Protein AF-A0A2G5V9W7-F1 (afdb_monomer_lite)

Radius of gyration: 18.79 Å; chains: 1; bounding box: 55×30×50 Å

pLDDT: mean 81.29, std 16.17, range [38.88, 97.0]

Organism: NCBI:txid1611254

Sequence (104 aa):
MIHLESLVCYACQTNQNERNLFDDKDRRAIVGTCGHSICFTCSISDENRNCPICSKPNAFIHRTVNYEAMAQMEYYRTNMFATFRKWWETLELEYAPTVLRWGT

InterPro domains:
  IPR001841 Zinc finger, RING-type [PS50089] (9-55)
  IPR001841 Zinc finger, RING-type [SM00184] (9-54)
  IPR013083 Zinc finger, RING/FYVE/PHD-type [G3DSA:3.30.40.10] (3-60)

Foldseek 3Di:
DDPVVLQWAPLDDDPVNDIDGADPPQFFWAAFPVRHTHGLVSCVVDQQDADSVPRHTSRRNPRHGPVVSVVVVVCCVVCVVVVVVVVVVVVCVVPVPPPDPDDD

Structure (mmCIF, N/CA/C/O backbone):
data_AF-A0A2G5V9W7-F1
#
_entry.id   AF-A0A2G5V9W7-F1
#
loop_
_atom_site.group_PDB
_atom_site.id
_atom_site.type_symbol
_atom_site.label_atom_id
_atom_site.label_alt_id
_atom_site.label_comp_id
_atom_site.label_asym_id
_atom_site.label_entity_id
_atom_site.label_seq_id
_atom_site.pdbx_PDB_ins_code
_atom_site.Cartn_x
_atom_site.Cartn_y
_atom_site.Cartn_z
_atom_site.occupancy
_atom_site.B_iso_or_equiv
_atom_site.auth_seq_id
_atom_site.auth_comp_id
_atom_site.auth_asym_id
_atom_site.auth_atom_id
_atom_site.pdbx_PDB_model_num
ATOM 1 N N . MET A 1 1 ? -12.965 -6.955 11.607 1.00 48.91 1 MET A N 1
ATOM 2 C CA . MET A 1 1 ? -11.887 -7.037 12.614 1.00 48.91 1 MET A CA 1
ATOM 3 C C . MET A 1 1 ? -10.683 -6.296 12.036 1.00 48.91 1 MET A C 1
ATOM 5 O O . MET A 1 1 ? -10.188 -6.711 11.004 1.00 48.91 1 MET A O 1
ATOM 9 N N . ILE A 1 2 ? -10.380 -5.119 12.594 1.00 48.47 2 ILE A N 1
ATOM 10 C CA . ILE A 1 2 ? -9.237 -4.206 12.365 1.00 48.47 2 ILE A CA 1
ATOM 11 C C . ILE A 1 2 ? -8.478 -4.350 11.018 1.00 48.47 2 ILE A C 1
ATOM 13 O O . ILE A 1 2 ? -7.489 -5.065 10.916 1.00 48.47 2 ILE A O 1
ATOM 17 N N . HIS A 1 3 ? -8.868 -3.543 10.021 1.00 57.19 3 HIS A N 1
ATOM 18 C CA . HIS A 1 3 ? -8.143 -3.329 8.753 1.00 57.19 3 HIS A CA 1
ATOM 19 C C . HIS A 1 3 ? -6.981 -2.319 8.867 1.00 57.19 3 HIS A C 1
ATOM 21 O O . HIS A 1 3 ? -6.556 -1.747 7.868 1.00 57.19 3 HIS A O 1
ATOM 27 N N . LEU A 1 4 ? -6.449 -2.048 10.067 1.00 62.81 4 LEU A N 1
ATOM 28 C CA . LEU A 1 4 ? -5.358 -1.071 10.216 1.00 62.81 4 LEU A CA 1
ATOM 29 C C . LEU A 1 4 ? -4.093 -1.511 9.472 1.00 62.81 4 LEU A C 1
ATOM 31 O O . LEU A 1 4 ? -3.378 -0.667 8.941 1.00 62.81 4 LEU A O 1
ATOM 35 N N . GLU A 1 5 ? -3.856 -2.818 9.347 1.00 64.75 5 GLU A N 1
ATOM 36 C CA . GLU A 1 5 ? -2.766 -3.341 8.516 1.00 64.75 5 GLU A CA 1
ATOM 37 C C . GLU A 1 5 ? -2.950 -3.011 7.028 1.00 64.75 5 GLU A C 1
ATOM 39 O O . GLU A 1 5 ? -1.967 -2.885 6.303 1.00 64.75 5 GLU A O 1
ATOM 44 N N . SER A 1 6 ? -4.190 -2.794 6.579 1.00 69.81 6 SER A N 1
ATOM 45 C CA . SER A 1 6 ? -4.509 -2.347 5.219 1.00 69.81 6 SER A CA 1
ATOM 46 C C . SER A 1 6 ? -4.187 -0.869 4.979 1.00 69.81 6 SER A C 1
ATOM 48 O O . SER A 1 6 ? -4.253 -0.431 3.836 1.00 69.81 6 SER A O 1
ATOM 50 N N . LEU A 1 7 ? -3.828 -0.101 6.016 1.00 82.44 7 LEU A N 1
ATOM 51 C CA . LEU A 1 7 ? -3.423 1.309 5.908 1.00 82.44 7 LEU A CA 1
ATOM 52 C C . LEU A 1 7 ? -1.899 1.495 5.878 1.00 82.44 7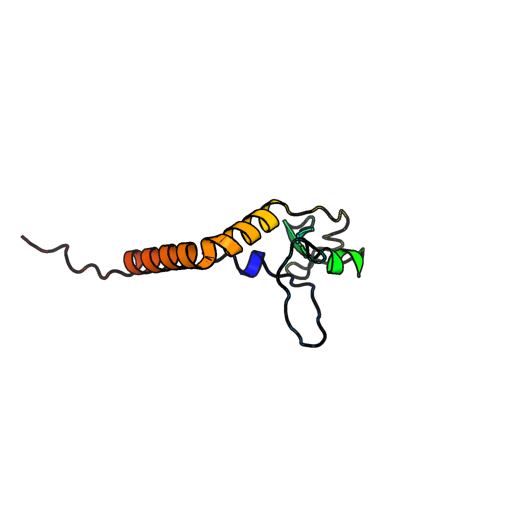 LEU A C 1
ATOM 54 O O . LEU A 1 7 ? -1.417 2.619 5.731 1.00 82.44 7 LEU A O 1
ATOM 58 N N . VAL A 1 8 ? -1.141 0.409 6.049 1.00 87.12 8 VAL A N 1
ATOM 59 C CA . VAL A 1 8 ? 0.311 0.428 6.233 1.00 87.12 8 VAL A CA 1
ATOM 60 C C . VAL A 1 8 ? 1.016 -0.049 4.965 1.00 87.12 8 VAL A C 1
ATOM 62 O O . VAL A 1 8 ? 0.701 -1.096 4.401 1.00 87.12 8 VAL A O 1
ATOM 65 N N . CYS A 1 9 ? 2.047 0.681 4.546 1.00 91.38 9 CYS A N 1
ATOM 66 C CA . CYS A 1 9 ? 2.939 0.245 3.483 1.00 91.38 9 CYS A CA 1
ATOM 67 C C . CYS A 1 9 ? 4.042 -0.674 4.031 1.00 91.38 9 CYS A C 1
ATOM 69 O O . CYS A 1 9 ? 4.987 -0.222 4.680 1.00 91.38 9 CYS A O 1
ATOM 71 N N . TYR A 1 10 ? 3.979 -1.958 3.678 1.00 89.44 10 TYR A N 1
ATOM 72 C CA . TYR A 1 10 ? 4.990 -2.961 4.047 1.00 89.44 10 TYR A CA 1
ATOM 73 C C . TYR A 1 10 ? 6.284 -2.886 3.223 1.00 89.44 10 TYR A C 1
ATOM 75 O O . TYR A 1 10 ? 7.262 -3.555 3.540 1.00 89.44 10 TYR A O 1
ATOM 83 N N . ALA A 1 11 ? 6.300 -2.081 2.158 1.00 90.50 11 ALA A N 1
ATOM 84 C CA . ALA A 1 11 ? 7.482 -1.865 1.328 1.00 90.50 11 ALA A CA 1
ATOM 85 C C . ALA A 1 11 ? 8.341 -0.678 1.791 1.00 90.50 11 ALA A C 1
ATOM 87 O O . ALA A 1 11 ? 9.459 -0.519 1.295 1.00 90.50 11 ALA A O 1
ATOM 88 N N . CYS A 1 12 ? 7.836 0.160 2.705 1.00 89.62 12 CYS A N 1
ATOM 89 C CA . CYS A 1 12 ? 8.605 1.269 3.252 1.00 89.62 12 CYS A CA 1
ATOM 90 C C . CYS A 1 12 ? 9.738 0.730 4.129 1.00 89.62 12 CYS A C 1
ATOM 92 O O . CYS A 1 12 ? 9.495 0.171 5.192 1.00 89.62 12 CYS A O 1
ATOM 94 N N . GLN A 1 13 ? 10.973 0.940 3.681 1.00 67.44 13 GLN A N 1
ATOM 95 C CA . GLN A 1 13 ? 12.178 0.778 4.485 1.00 67.44 13 GLN A CA 1
ATOM 96 C C . GLN A 1 13 ? 12.687 2.184 4.794 1.00 67.44 13 GLN A C 1
ATOM 98 O O . GLN A 1 13 ? 13.475 2.748 4.040 1.00 67.44 13 GLN A O 1
ATOM 103 N N . THR A 1 14 ? 12.145 2.820 5.832 1.00 60.09 14 THR A N 1
ATOM 104 C CA . THR A 1 14 ? 12.742 4.064 6.330 1.00 60.09 14 THR A CA 1
ATOM 105 C C . THR A 1 14 ? 13.981 3.721 7.151 1.00 60.09 14 THR A C 1
ATOM 107 O O . THR A 1 14 ? 14.088 2.626 7.705 1.00 60.09 14 THR A O 1
ATOM 110 N N . ASN A 1 15 ? 14.909 4.673 7.272 1.00 55.62 15 ASN A N 1
ATOM 111 C CA . ASN A 1 15 ? 16.163 4.519 8.022 1.00 55.62 15 ASN A CA 1
ATOM 112 C C . ASN A 1 15 ? 15.974 4.153 9.514 1.00 55.62 15 ASN A C 1
ATOM 114 O O . ASN A 1 15 ? 16.954 3.907 10.207 1.00 55.62 15 ASN A O 1
ATOM 118 N N . GLN A 1 16 ? 14.734 4.124 10.011 1.00 59.50 16 GLN A N 1
ATOM 119 C CA . GLN A 1 16 ? 14.367 3.846 11.402 1.00 59.50 16 GLN A CA 1
ATOM 120 C C . GLN A 1 16 ? 13.535 2.561 11.565 1.00 59.50 16 GLN A C 1
ATOM 122 O O . GLN A 1 16 ? 13.030 2.301 12.652 1.00 59.50 16 GLN A O 1
ATOM 127 N N . ASN A 1 17 ? 13.393 1.735 10.518 1.00 56.88 17 ASN A N 1
ATOM 128 C CA . ASN A 1 17 ? 12.550 0.529 10.544 1.00 56.88 17 ASN A CA 1
ATOM 129 C C . ASN A 1 17 ? 11.047 0.827 10.770 1.00 56.88 17 ASN A C 1
ATOM 131 O O . ASN A 1 17 ? 10.272 -0.062 11.130 1.00 56.88 17 ASN A O 1
ATOM 135 N N . GLU A 1 18 ? 10.620 2.074 10.545 1.00 63.00 18 GLU A N 1
ATOM 136 C CA . GLU A 1 18 ? 9.233 2.501 10.712 1.00 63.00 18 GLU A CA 1
ATOM 137 C C . GLU A 1 18 ? 8.425 2.227 9.440 1.00 63.00 18 GLU A C 1
ATOM 139 O O . GLU A 1 18 ? 8.760 2.687 8.341 1.00 63.00 18 GLU A O 1
ATOM 144 N N . ARG A 1 19 ? 7.320 1.489 9.591 1.00 72.75 19 ARG A N 1
ATOM 145 C CA . ARG A 1 19 ? 6.336 1.312 8.520 1.00 72.75 19 ARG A CA 1
ATOM 146 C C . ARG A 1 19 ? 5.506 2.589 8.399 1.00 72.75 19 ARG A C 1
ATOM 148 O O . ARG A 1 19 ? 4.938 3.050 9.385 1.00 72.75 19 ARG A O 1
ATOM 155 N N . ASN A 1 20 ? 5.401 3.138 7.191 1.00 84.50 20 ASN A N 1
ATOM 156 C CA . ASN A 1 20 ? 4.604 4.341 6.955 1.00 84.50 20 ASN A CA 1
ATOM 157 C C . ASN A 1 20 ? 3.154 4.000 6.628 1.00 84.50 20 ASN A C 1
ATOM 159 O O . ASN A 1 20 ? 2.879 3.043 5.900 1.00 84.50 20 ASN A O 1
ATOM 163 N N . LEU A 1 21 ? 2.247 4.854 7.093 1.00 87.06 21 LEU A N 1
ATOM 164 C CA . LEU A 1 21 ? 0.876 4.883 6.605 1.00 87.06 21 LEU A CA 1
ATOM 165 C C . LEU A 1 21 ? 0.826 5.430 5.178 1.00 87.06 21 LEU A C 1
ATOM 167 O O . LEU A 1 21 ? 1.710 6.179 4.746 1.00 87.06 21 LEU A O 1
ATOM 171 N N . PHE A 1 22 ? -0.232 5.069 4.460 1.00 90.25 22 PHE A N 1
ATOM 172 C CA . PHE A 1 22 ? -0.572 5.759 3.225 1.00 90.25 22 PHE A CA 1
ATOM 173 C C . PHE A 1 22 ? -0.897 7.241 3.491 1.00 90.25 22 PHE A C 1
ATOM 175 O O . PHE A 1 22 ? -1.216 7.648 4.612 1.00 90.25 22 PHE A O 1
ATOM 182 N N . ASP A 1 23 ? -0.785 8.066 2.453 1.00 87.75 23 ASP A N 1
ATOM 183 C CA . ASP A 1 23 ? -1.266 9.446 2.450 1.00 87.75 23 ASP A CA 1
ATOM 184 C C . ASP A 1 23 ? -1.731 9.876 1.051 1.00 87.75 23 ASP A C 1
ATOM 186 O O . ASP A 1 23 ? -1.598 9.147 0.072 1.00 87.75 23 ASP A O 1
ATOM 190 N N . ASP A 1 24 ? -2.344 11.051 0.962 1.00 85.88 24 ASP A N 1
ATOM 191 C CA . ASP A 1 24 ? -2.898 11.644 -0.258 1.00 85.88 24 ASP A CA 1
ATOM 192 C C . ASP A 1 24 ? -1.849 12.360 -1.130 1.00 85.88 24 ASP A C 1
ATOM 194 O O . ASP A 1 24 ? -2.154 12.795 -2.249 1.00 85.88 24 ASP A O 1
ATOM 198 N N . LYS A 1 25 ? -0.603 12.445 -0.660 1.00 85.19 25 LYS A N 1
ATOM 199 C CA . LYS A 1 25 ? 0.500 13.129 -1.336 1.00 85.19 25 LYS A CA 1
ATOM 200 C C . LYS A 1 25 ? 1.404 12.102 -2.008 1.00 85.19 25 LYS A C 1
ATOM 202 O O . LYS A 1 25 ? 1.058 11.591 -3.073 1.00 85.19 25 LYS A O 1
ATOM 207 N N . ASP A 1 26 ? 2.522 11.780 -1.373 1.00 84.44 26 ASP A N 1
ATOM 208 C CA . ASP A 1 26 ? 3.589 10.963 -1.945 1.00 84.44 26 ASP A CA 1
ATOM 209 C C . ASP A 1 26 ? 3.379 9.467 -1.680 1.00 84.44 26 ASP A C 1
ATOM 211 O O . ASP A 1 26 ? 3.899 8.616 -2.407 1.00 84.44 26 ASP A O 1
ATOM 215 N N . ARG A 1 27 ? 2.575 9.117 -0.668 1.00 90.19 27 ARG A N 1
ATOM 216 C CA . ARG A 1 27 ? 2.386 7.738 -0.202 1.00 90.19 27 ARG A CA 1
ATOM 217 C C . ARG A 1 27 ? 0.989 7.197 -0.488 1.00 90.19 27 ARG A C 1
ATOM 219 O O . ARG A 1 27 ? 0.472 6.394 0.285 1.00 90.19 27 ARG A O 1
ATOM 226 N N . ARG A 1 28 ? 0.400 7.565 -1.626 1.00 93.81 28 ARG A N 1
ATOM 227 C CA . ARG A 1 28 ? -0.882 6.995 -2.081 1.00 93.81 28 ARG A CA 1
ATOM 228 C C . ARG A 1 28 ? -0.796 5.481 -2.195 1.00 93.81 28 ARG A C 1
ATOM 230 O O . ARG A 1 28 ? 0.215 4.961 -2.665 1.00 93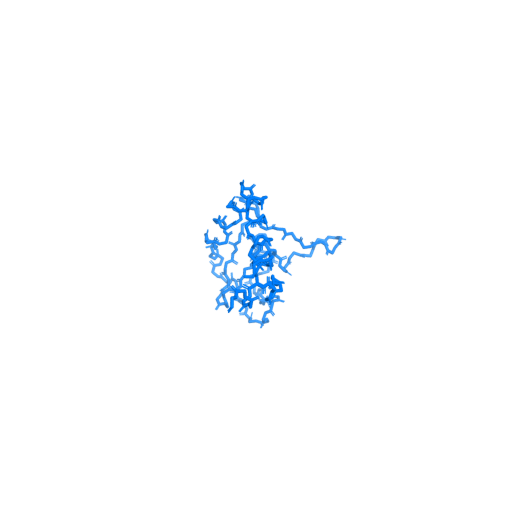.81 28 ARG A O 1
ATOM 237 N N . ALA A 1 29 ? -1.853 4.783 -1.794 1.00 94.50 29 ALA A N 1
ATOM 238 C CA . ALA A 1 29 ? -1.925 3.334 -1.902 1.00 94.50 29 ALA A CA 1
ATOM 239 C C . ALA A 1 29 ? -1.988 2.898 -3.376 1.00 94.50 29 ALA A C 1
ATOM 241 O O . ALA A 1 29 ? -2.818 3.378 -4.147 1.00 94.50 29 ALA A O 1
ATOM 242 N N . ILE A 1 30 ? -1.127 1.960 -3.749 1.00 95.38 30 ILE A N 1
ATOM 243 C CA . ILE A 1 30 ? -1.028 1.329 -5.063 1.00 95.38 30 ILE A CA 1
ATOM 244 C C . ILE A 1 30 ? -1.366 -0.140 -4.901 1.00 95.38 30 ILE A C 1
ATOM 246 O O . ILE A 1 30 ? -0.695 -0.841 -4.144 1.00 95.38 30 ILE A O 1
ATOM 250 N N . VAL A 1 31 ? -2.395 -0.615 -5.597 1.00 95.25 31 VAL A N 1
ATOM 251 C CA . VAL A 1 31 ? -2.797 -2.023 -5.575 1.00 95.25 31 VAL A CA 1
ATOM 252 C C . VAL A 1 31 ? -1.955 -2.832 -6.554 1.00 95.25 31 VAL A C 1
ATOM 254 O O . VAL A 1 31 ? -1.739 -2.441 -7.701 1.00 95.25 31 VAL A O 1
ATOM 257 N N . GLY A 1 32 ? -1.457 -3.970 -6.085 1.00 95.00 32 GLY A N 1
ATOM 258 C CA . GLY A 1 32 ? -0.790 -4.945 -6.928 1.00 95.00 32 GLY A CA 1
ATOM 259 C C . GLY A 1 32 ? -1.766 -5.955 -7.526 1.00 95.00 32 GLY A C 1
ATOM 260 O O . GLY A 1 32 ? -2.869 -6.159 -7.028 1.00 95.00 32 GLY A O 1
ATOM 261 N N . THR A 1 33 ? -1.318 -6.712 -8.523 1.00 95.88 33 THR A N 1
ATOM 262 C CA . THR A 1 33 ? -2.064 -7.830 -9.137 1.00 95.88 33 THR A CA 1
ATOM 263 C C . THR A 1 33 ? -2.325 -9.003 -8.176 1.00 95.88 33 THR A C 1
ATOM 265 O O . THR A 1 33 ? -2.875 -10.030 -8.572 1.00 95.88 33 THR A O 1
ATOM 268 N N . CYS A 1 34 ? -1.867 -8.902 -6.925 1.00 94.75 34 CYS A N 1
ATOM 269 C CA . CYS A 1 34 ? -2.174 -9.814 -5.822 1.00 94.75 34 CYS A CA 1
ATOM 270 C C . CYS A 1 34 ? -3.257 -9.281 -4.869 1.00 94.75 34 CYS A C 1
ATOM 272 O O . CYS A 1 34 ? -3.599 -9.986 -3.929 1.00 94.75 34 CYS A O 1
ATOM 274 N N . GLY A 1 35 ? -3.753 -8.055 -5.060 1.00 92.19 35 GLY A N 1
ATOM 275 C CA . GLY A 1 35 ? -4.722 -7.407 -4.169 1.00 92.19 35 GLY A CA 1
ATOM 276 C C . GLY A 1 35 ? -4.111 -6.667 -2.972 1.00 92.19 35 GLY A C 1
ATOM 277 O O . GLY A 1 35 ? -4.787 -5.844 -2.366 1.00 92.19 35 GLY A O 1
ATOM 278 N N . HIS A 1 36 ? -2.833 -6.883 -2.651 1.00 93.12 36 HIS A N 1
ATOM 279 C CA . HIS A 1 36 ? -2.136 -6.113 -1.615 1.00 93.12 36 HIS A CA 1
ATOM 280 C C . HIS A 1 36 ? -1.717 -4.728 -2.108 1.00 93.12 36 HIS A C 1
ATOM 282 O O . HIS A 1 36 ? -1.546 -4.522 -3.312 1.00 93.12 36 HIS A O 1
ATOM 288 N N . SER A 1 37 ? -1.479 -3.799 -1.179 1.00 94.00 37 SER A N 1
ATOM 289 C CA . SER A 1 37 ? -1.051 -2.438 -1.507 1.00 94.00 37 SER A CA 1
ATOM 290 C C . SER A 1 37 ? 0.318 -2.052 -0.947 1.00 94.00 37 SER A C 1
ATOM 292 O O . SER A 1 37 ? 0.709 -2.473 0.139 1.00 94.00 37 SER A O 1
ATOM 294 N N . ILE A 1 38 ? 1.035 -1.217 -1.703 1.00 94.06 38 ILE A N 1
ATOM 295 C CA . ILE A 1 38 ? 2.227 -0.468 -1.267 1.00 94.06 38 ILE A CA 1
ATOM 296 C C . ILE A 1 38 ? 2.039 1.010 -1.604 1.00 94.06 38 ILE A C 1
ATOM 298 O O . ILE A 1 38 ? 1.101 1.362 -2.306 1.00 94.06 38 ILE A O 1
ATOM 302 N N . CYS A 1 39 ? 2.902 1.896 -1.115 1.00 94.38 39 CYS A N 1
ATOM 303 C CA . CYS A 1 39 ? 2.781 3.315 -1.424 1.00 94.38 39 CYS A CA 1
ATOM 304 C C . CYS A 1 39 ? 3.373 3.645 -2.805 1.00 94.38 39 CYS A C 1
ATOM 306 O O . CYS A 1 39 ? 4.245 2.926 -3.306 1.00 94.38 39 CYS A O 1
ATOM 308 N N . PHE A 1 40 ? 2.935 4.755 -3.401 1.00 93.75 40 PHE A N 1
ATOM 309 C CA . PHE A 1 40 ? 3.409 5.204 -4.709 1.00 93.75 40 PHE A CA 1
ATOM 310 C C . PHE A 1 40 ? 4.936 5.328 -4.766 1.00 93.75 40 PHE A C 1
ATOM 312 O O . PHE A 1 40 ? 5.543 4.725 -5.653 1.00 93.75 40 PHE A O 1
ATOM 319 N N . THR A 1 41 ? 5.571 5.964 -3.772 1.00 93.06 41 THR A N 1
ATOM 320 C CA . THR A 1 41 ? 7.042 6.043 -3.663 1.00 93.06 41 THR A CA 1
ATOM 321 C C . THR A 1 41 ? 7.726 4.670 -3.713 1.00 93.06 41 THR A C 1
ATOM 323 O O . THR A 1 41 ? 8.743 4.502 -4.379 1.00 93.06 41 THR A O 1
ATOM 326 N N . CYS A 1 42 ? 7.172 3.655 -3.046 1.00 93.00 42 CYS A N 1
ATOM 327 C CA . CYS A 1 42 ? 7.745 2.307 -3.065 1.00 93.00 42 CYS A CA 1
ATOM 328 C C . CYS A 1 42 ? 7.506 1.566 -4.387 1.00 93.00 42 CYS A C 1
ATOM 330 O O . CYS A 1 42 ? 8.263 0.657 -4.711 1.00 93.00 42 CYS A O 1
ATOM 332 N N . SER A 1 43 ? 6.463 1.924 -5.141 1.00 93.31 43 SER A N 1
ATOM 333 C CA . SER A 1 43 ? 6.183 1.338 -6.462 1.00 93.31 43 SER A CA 1
ATOM 334 C C . SER A 1 43 ? 7.073 1.899 -7.578 1.00 93.31 43 SER A C 1
ATOM 336 O O . SER A 1 43 ? 7.229 1.268 -8.623 1.00 93.31 43 SER A O 1
ATOM 338 N N . ILE A 1 44 ? 7.639 3.092 -7.372 1.00 92.75 44 ILE A N 1
ATOM 339 C CA . ILE A 1 44 ? 8.576 3.720 -8.313 1.00 92.75 44 ILE A CA 1
ATOM 340 C C . ILE A 1 44 ? 10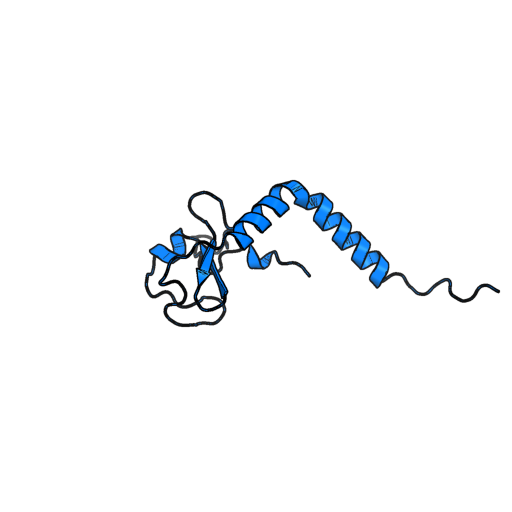.036 3.399 -7.984 1.00 92.75 44 ILE A C 1
ATOM 342 O O . ILE A 1 44 ? 10.869 3.44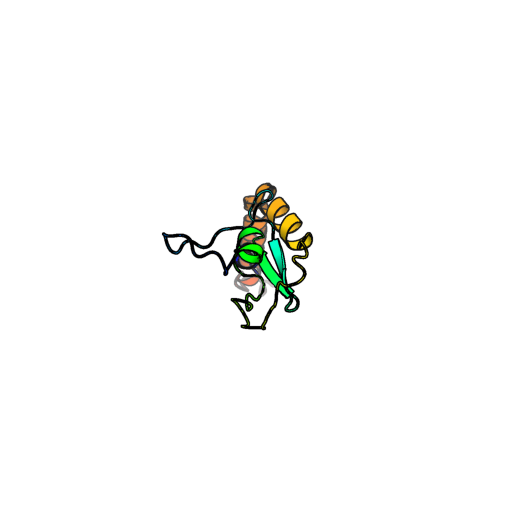2 -8.879 1.00 92.75 44 ILE A O 1
ATOM 346 N N . SER A 1 45 ? 10.360 3.067 -6.727 1.00 91.56 45 SER A N 1
ATOM 347 C CA . SER A 1 45 ? 11.739 2.755 -6.330 1.00 91.56 45 SER A CA 1
ATOM 348 C C . SER A 1 45 ? 12.238 1.406 -6.852 1.00 91.56 45 SER A C 1
ATOM 350 O O . SER A 1 45 ? 13.443 1.176 -6.881 1.00 91.56 45 SER A O 1
ATOM 352 N N . ASP A 1 46 ? 11.325 0.518 -7.250 1.00 90.88 46 ASP A N 1
ATOM 353 C CA . ASP A 1 46 ? 11.620 -0.767 -7.879 1.00 90.88 46 ASP A CA 1
ATOM 354 C C . ASP A 1 46 ? 10.431 -1.188 -8.760 1.00 90.88 46 ASP A C 1
ATOM 356 O O . ASP A 1 46 ? 9.357 -1.528 -8.258 1.00 90.88 46 ASP A O 1
ATOM 360 N N . GLU A 1 47 ? 10.617 -1.140 -10.082 1.00 86.62 47 GLU A N 1
ATOM 361 C CA . GLU A 1 47 ? 9.562 -1.433 -11.065 1.00 86.62 47 GLU A CA 1
ATOM 362 C C . GLU A 1 47 ? 9.168 -2.915 -11.098 1.00 86.62 47 GLU A C 1
ATOM 364 O O . GLU A 1 47 ? 8.030 -3.250 -11.432 1.00 86.62 47 GLU A O 1
ATOM 369 N N . ASN A 1 48 ? 10.090 -3.792 -10.697 1.00 90.94 48 ASN A N 1
ATOM 370 C CA . ASN A 1 48 ? 9.918 -5.243 -10.680 1.00 90.94 48 ASN A CA 1
ATOM 371 C C . ASN A 1 48 ? 9.650 -5.764 -9.263 1.00 90.94 48 ASN A C 1
ATOM 373 O O . ASN A 1 48 ? 9.813 -6.950 -8.968 1.00 90.94 48 ASN A O 1
ATOM 377 N N . ARG A 1 49 ? 9.217 -4.875 -8.363 1.00 91.88 49 ARG A N 1
ATOM 378 C CA . ARG A 1 49 ? 9.043 -5.197 -6.952 1.00 91.88 49 ARG A CA 1
ATOM 379 C C . ARG A 1 49 ? 8.090 -6.369 -6.751 1.00 91.88 49 ARG A C 1
ATOM 381 O O . ARG A 1 49 ? 6.911 -6.334 -7.129 1.00 91.88 49 ARG A O 1
ATOM 388 N N . ASN A 1 50 ? 8.590 -7.377 -6.046 1.00 95.50 50 ASN A N 1
ATOM 389 C CA . ASN A 1 50 ? 7.774 -8.464 -5.527 1.00 95.50 50 ASN A CA 1
ATOM 390 C C . ASN A 1 50 ? 6.883 -7.954 -4.389 1.00 95.50 50 ASN A C 1
ATOM 392 O O . ASN A 1 50 ? 7.250 -7.045 -3.640 1.00 95.50 50 ASN A O 1
ATOM 396 N N . CYS A 1 51 ? 5.711 -8.560 -4.218 1.00 94.38 51 CYS A N 1
ATOM 397 C CA . CYS A 1 51 ? 4.850 -8.238 -3.087 1.00 94.38 51 CYS A CA 1
ATOM 398 C C . CYS A 1 51 ? 5.582 -8.522 -1.759 1.00 94.38 51 CYS A C 1
ATOM 400 O O . CYS A 1 51 ? 5.972 -9.665 -1.536 1.00 94.38 51 CYS A O 1
ATOM 402 N N . PRO A 1 52 ? 5.726 -7.549 -0.840 1.00 91.81 52 PRO A N 1
ATOM 403 C CA . PRO A 1 52 ? 6.374 -7.789 0.453 1.00 91.81 52 PRO A CA 1
ATOM 404 C C . PRO A 1 52 ? 5.534 -8.666 1.396 1.00 91.81 52 PRO A C 1
ATOM 406 O O . PRO A 1 52 ? 6.036 -9.097 2.425 1.00 91.81 52 PRO A O 1
ATOM 409 N N . ILE A 1 53 ? 4.261 -8.912 1.058 1.00 90.56 53 ILE A N 1
ATOM 410 C CA . ILE A 1 53 ? 3.320 -9.684 1.882 1.00 90.56 53 ILE A CA 1
ATOM 411 C C . ILE A 1 53 ? 3.218 -11.134 1.394 1.00 90.56 53 ILE A C 1
ATOM 413 O O . ILE A 1 53 ? 3.325 -12.055 2.192 1.00 90.56 53 ILE A O 1
ATOM 417 N N . CYS A 1 54 ? 3.024 -11.352 0.089 1.00 94.75 54 CYS A N 1
ATOM 418 C CA . CYS A 1 54 ? 2.827 -12.695 -0.475 1.00 94.75 54 CYS A CA 1
ATOM 419 C C . CYS A 1 54 ? 3.885 -13.115 -1.504 1.00 94.75 54 CYS A C 1
ATOM 421 O O . CYS A 1 54 ? 3.710 -14.116 -2.194 1.00 94.75 54 CYS A O 1
ATOM 423 N N . SER A 1 55 ? 4.945 -12.322 -1.669 1.00 95.50 55 SER A N 1
ATOM 424 C CA . SER A 1 55 ? 6.075 -12.594 -2.569 1.00 95.50 55 SER A CA 1
ATOM 425 C C . SER A 1 55 ? 5.731 -12.740 -4.056 1.00 95.50 55 SER A C 1
ATOM 427 O O . SER A 1 55 ? 6.605 -13.105 -4.839 1.00 95.50 55 SER A O 1
ATOM 429 N N . LYS A 1 56 ? 4.501 -12.406 -4.483 1.00 96.62 56 LYS A N 1
ATOM 430 C CA . LYS A 1 56 ? 4.117 -12.417 -5.904 1.00 96.62 56 LYS A CA 1
ATOM 431 C C . LYS A 1 56 ? 5.084 -11.548 -6.726 1.00 96.62 56 LYS A C 1
ATOM 433 O O . LYS A 1 56 ? 5.226 -10.368 -6.387 1.00 96.62 56 LYS A O 1
ATOM 438 N N . PRO A 1 57 ? 5.701 -12.080 -7.795 1.00 97.00 57 PRO A N 1
ATOM 439 C CA . PRO A 1 57 ? 6.618 -11.311 -8.625 1.00 97.00 57 PRO A CA 1
ATOM 440 C C . PRO A 1 57 ? 5.948 -10.160 -9.368 1.00 97.00 57 PRO A C 1
ATOM 442 O O . PRO A 1 57 ? 4.794 -10.297 -9.784 1.00 97.00 57 PRO A O 1
ATOM 445 N N . ASN A 1 58 ? 6.673 -9.052 -9.553 1.00 95.56 58 ASN A N 1
ATOM 446 C CA . ASN A 1 58 ? 6.237 -7.886 -10.338 1.00 95.56 58 ASN A CA 1
ATOM 447 C C . ASN A 1 58 ? 4.815 -7.419 -9.984 1.00 95.56 58 ASN A C 1
ATOM 449 O O . ASN A 1 58 ? 4.004 -7.080 -10.850 1.00 95.56 58 ASN A O 1
ATOM 453 N N . ALA A 1 59 ? 4.473 -7.454 -8.693 1.00 96.38 59 ALA A N 1
ATOM 454 C CA . ALA A 1 59 ? 3.089 -7.317 -8.261 1.00 96.38 59 ALA A CA 1
ATOM 455 C C . ALA A 1 59 ? 2.509 -5.936 -8.596 1.00 96.38 59 ALA A C 1
ATOM 457 O O . ALA A 1 59 ? 1.306 -5.836 -8.810 1.00 96.38 59 ALA A O 1
ATOM 458 N N . PHE A 1 60 ? 3.339 -4.893 -8.673 1.00 95.94 60 PHE A N 1
ATOM 459 C CA . PHE A 1 60 ? 2.905 -3.493 -8.760 1.00 95.94 60 PHE A CA 1
ATOM 460 C C . PHE A 1 60 ? 3.172 -2.831 -10.120 1.00 95.94 60 PHE A C 1
ATOM 462 O O . PHE A 1 60 ? 3.145 -1.606 -10.216 1.00 95.94 60 PHE A O 1
ATOM 469 N N . ILE A 1 61 ? 3.379 -3.627 -11.174 1.00 93.88 61 ILE A N 1
ATOM 470 C CA . ILE A 1 61 ? 3.771 -3.159 -12.517 1.00 93.88 61 ILE A CA 1
ATOM 471 C C . ILE A 1 61 ? 2.845 -2.079 -13.108 1.00 93.88 61 ILE A C 1
ATOM 473 O O . ILE A 1 61 ? 3.303 -1.175 -13.799 1.00 93.88 61 ILE A O 1
ATOM 477 N N . HIS A 1 62 ? 1.544 -2.129 -12.812 1.00 93.19 62 HIS A N 1
ATOM 478 C CA . HIS A 1 62 ? 0.562 -1.189 -13.367 1.00 93.19 62 HIS A CA 1
ATOM 479 C C . HIS A 1 62 ? 0.425 0.118 -12.582 1.00 93.19 62 HIS A C 1
ATOM 481 O O . HIS A 1 62 ? -0.250 1.031 -13.052 1.00 93.19 62 HIS A O 1
ATOM 487 N N . ARG A 1 63 ? 1.021 0.207 -11.384 1.00 93.44 63 ARG A N 1
ATOM 488 C CA . ARG A 1 63 ? 0.937 1.375 -10.489 1.00 93.44 63 ARG A CA 1
ATOM 489 C C . ARG A 1 63 ? -0.492 1.926 -10.333 1.00 93.44 63 ARG A C 1
ATOM 491 O O . ARG A 1 63 ? -0.715 3.133 -10.294 1.00 93.44 63 ARG A O 1
ATOM 498 N N . THR A 1 64 ? -1.477 1.033 -10.257 1.00 95.00 64 THR A N 1
ATOM 499 C CA . THR A 1 64 ? -2.890 1.402 -10.142 1.00 95.00 64 THR A CA 1
ATOM 500 C C . THR A 1 64 ? -3.198 1.890 -8.730 1.00 95.00 64 THR A C 1
ATOM 502 O O . THR A 1 64 ? -2.903 1.200 -7.756 1.00 95.00 64 THR A O 1
ATOM 505 N N . VAL A 1 65 ? -3.807 3.070 -8.606 1.00 94.38 65 VAL A N 1
ATOM 506 C CA . VAL A 1 65 ? -4.207 3.629 -7.307 1.00 94.38 65 VAL A CA 1
ATOM 507 C C . VAL A 1 65 ? -5.324 2.791 -6.684 1.00 94.38 65 VAL A C 1
ATOM 509 O O . VAL A 1 65 ? -6.317 2.475 -7.337 1.00 94.38 65 VAL A O 1
ATOM 512 N N . ASN A 1 66 ? -5.178 2.459 -5.402 1.00 93.25 66 ASN A N 1
ATOM 513 C CA . ASN A 1 66 ? -6.209 1.804 -4.607 1.00 93.25 66 ASN A CA 1
ATOM 514 C C . ASN A 1 66 ? -7.140 2.850 -3.973 1.00 93.25 66 ASN A C 1
ATOM 516 O O . ASN A 1 66 ? -6.963 3.228 -2.816 1.00 93.25 66 ASN A O 1
ATOM 520 N N . TYR A 1 67 ? -8.124 3.336 -4.733 1.00 91.50 67 TYR A N 1
ATOM 521 C CA . TYR A 1 67 ? -9.063 4.358 -4.251 1.00 91.50 67 TYR A CA 1
ATOM 522 C C . TYR A 1 67 ? -9.891 3.910 -3.037 1.00 91.50 67 TYR A C 1
ATOM 524 O O . TYR A 1 67 ? -10.229 4.749 -2.207 1.00 91.50 67 TYR A O 1
ATOM 532 N N . GLU A 1 68 ? -10.155 2.609 -2.891 1.00 88.94 68 GLU A N 1
ATOM 533 C CA . GLU A 1 68 ? -10.858 2.063 -1.725 1.00 88.94 68 GLU A CA 1
ATOM 534 C C . GLU A 1 68 ? -10.019 2.224 -0.451 1.00 88.94 68 GLU A C 1
ATOM 536 O O . GLU A 1 68 ? -10.490 2.777 0.541 1.00 88.94 68 GLU A O 1
ATOM 541 N N . ALA A 1 69 ? -8.737 1.847 -0.491 1.00 87.50 69 ALA A N 1
ATOM 542 C CA . ALA A 1 69 ? -7.834 2.060 0.643 1.00 87.50 69 ALA A CA 1
ATOM 543 C C . ALA A 1 69 ? -7.680 3.554 0.986 1.00 87.50 69 ALA A C 1
ATOM 545 O O . ALA A 1 69 ? -7.621 3.922 2.160 1.00 87.50 69 ALA A O 1
ATOM 546 N N . MET A 1 70 ? -7.664 4.428 -0.028 1.00 89.75 70 MET A N 1
ATOM 547 C CA . MET A 1 70 ? -7.622 5.880 0.180 1.00 89.75 70 MET A CA 1
ATOM 548 C C . MET A 1 70 ? -8.893 6.405 0.863 1.00 89.75 70 MET A C 1
ATOM 550 O O . MET A 1 70 ? -8.796 7.212 1.787 1.00 89.75 70 MET A O 1
ATOM 554 N N . ALA A 1 71 ? -10.072 5.926 0.457 1.00 88.56 71 ALA A N 1
ATOM 555 C CA . ALA A 1 71 ? -11.344 6.292 1.077 1.00 88.56 71 ALA A CA 1
ATOM 556 C C . ALA A 1 71 ? -11.436 5.800 2.530 1.00 88.56 71 ALA A C 1
ATOM 558 O O . ALA A 1 71 ? -11.867 6.545 3.411 1.00 88.56 71 ALA A O 1
ATOM 559 N N . GLN A 1 72 ? -10.971 4.578 2.804 1.00 85.88 72 GLN A N 1
ATOM 560 C CA . GLN A 1 72 ? -10.909 4.031 4.162 1.00 85.88 72 GLN A CA 1
ATOM 561 C C . GLN A 1 72 ? -9.981 4.852 5.057 1.00 85.88 72 GLN A C 1
ATOM 563 O O . GLN A 1 72 ? -10.344 5.182 6.185 1.00 85.88 72 GLN A O 1
ATOM 568 N N . MET A 1 73 ? -8.804 5.228 4.556 1.00 87.12 73 MET A N 1
ATOM 569 C CA . MET A 1 73 ? -7.871 6.075 5.294 1.00 87.12 73 MET A CA 1
ATOM 570 C C . MET A 1 73 ? -8.502 7.419 5.678 1.00 87.12 73 MET A C 1
ATOM 572 O O . MET A 1 73 ? -8.372 7.845 6.826 1.00 87.12 73 MET A O 1
ATOM 576 N N . GLU A 1 74 ? -9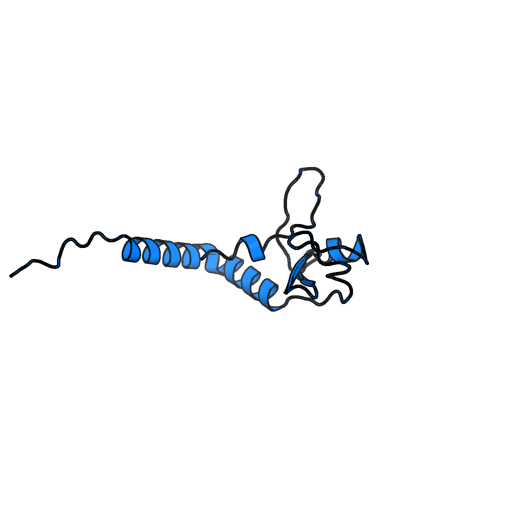.208 8.065 4.749 1.00 87.31 74 GLU A N 1
ATOM 577 C CA . GLU A 1 74 ? -9.908 9.321 5.029 1.00 87.31 74 GLU A CA 1
ATOM 578 C C . GLU A 1 74 ? -11.027 9.125 6.056 1.00 87.31 74 GLU A C 1
ATOM 580 O O . GLU A 1 74 ? -11.109 9.859 7.042 1.00 87.31 74 GLU A O 1
ATOM 585 N N . TYR A 1 75 ? -11.824 8.065 5.904 1.00 87.44 75 TYR A N 1
ATOM 586 C CA . TYR A 1 75 ? -12.861 7.720 6.871 1.00 87.44 75 TYR A CA 1
ATOM 587 C C . TYR A 1 75 ? -12.294 7.572 8.287 1.00 87.44 75 TYR A C 1
ATOM 589 O O . TYR A 1 75 ? -12.856 8.128 9.237 1.00 87.44 75 TYR A O 1
ATOM 597 N N . TYR A 1 76 ? -11.173 6.860 8.434 1.00 84.44 76 TYR A N 1
ATOM 598 C CA . TYR A 1 76 ? -10.516 6.694 9.725 1.00 84.44 76 TYR A CA 1
ATOM 599 C C . TYR A 1 76 ? -9.964 8.012 10.262 1.00 84.44 76 TYR A C 1
ATOM 601 O O . TYR A 1 76 ? -10.139 8.260 11.450 1.00 84.44 76 TYR A O 1
ATOM 609 N N . ARG A 1 77 ? -9.384 8.894 9.438 1.00 82.81 77 ARG A N 1
ATOM 610 C CA . ARG A 1 77 ? -8.911 10.215 9.900 1.00 82.81 77 ARG A CA 1
ATOM 611 C C . ARG A 1 77 ? -10.020 11.038 10.549 1.00 82.81 77 ARG A C 1
ATOM 613 O O . ARG A 1 77 ? -9.782 11.656 11.583 1.00 82.81 77 ARG A O 1
ATOM 620 N N . THR A 1 78 ? -11.223 11.019 9.983 1.00 86.75 78 THR A N 1
ATOM 621 C CA . THR A 1 78 ? -12.349 11.809 10.503 1.00 86.75 78 THR A CA 1
ATOM 622 C C . THR A 1 78 ? -13.100 11.102 11.634 1.00 86.75 78 THR A C 1
ATOM 624 O O . THR A 1 78 ? -13.593 11.755 12.550 1.00 86.75 78 THR A O 1
ATOM 627 N N . ASN A 1 79 ? -13.197 9.768 11.596 1.00 88.12 79 ASN A N 1
ATOM 628 C CA . ASN A 1 79 ? -14.109 9.004 12.456 1.00 88.12 79 ASN A CA 1
ATOM 629 C C . ASN A 1 79 ? -13.401 8.061 13.435 1.00 88.12 79 ASN A C 1
ATOM 631 O O . ASN A 1 79 ? -14.070 7.236 14.055 1.00 88.12 79 ASN A O 1
ATOM 635 N N . MET A 1 80 ? -12.077 8.156 13.595 1.00 84.75 80 MET A N 1
ATOM 636 C CA . MET A 1 80 ? -11.262 7.208 14.367 1.00 84.75 80 MET A CA 1
ATOM 637 C C . MET A 1 80 ? -11.879 6.845 15.725 1.00 84.75 80 MET A C 1
ATOM 639 O O . MET A 1 80 ? -12.120 5.673 16.003 1.00 84.75 80 MET A O 1
ATOM 643 N N . PHE A 1 81 ? -12.196 7.845 16.552 1.00 85.19 81 PHE A N 1
ATOM 644 C CA . PHE A 1 81 ? -12.741 7.625 17.895 1.00 85.19 81 PHE A CA 1
ATOM 645 C C . PHE A 1 81 ? -14.145 7.024 17.888 1.00 85.19 81 PHE A C 1
ATOM 647 O O . PHE A 1 81 ? -14.443 6.159 18.708 1.00 85.19 81 PHE A O 1
ATOM 654 N N . ALA A 1 82 ? -15.006 7.456 16.964 1.00 87.19 82 ALA A N 1
ATOM 655 C CA . ALA A 1 82 ? -16.350 6.903 16.832 1.00 87.19 82 ALA A CA 1
ATOM 656 C C . ALA A 1 82 ? -16.295 5.436 16.384 1.00 87.19 82 ALA A C 1
ATOM 658 O O . ALA A 1 82 ? -17.035 4.598 16.895 1.00 87.19 82 ALA A O 1
ATOM 659 N N . THR A 1 83 ? -15.381 5.118 15.469 1.00 83.56 83 THR A N 1
ATOM 660 C CA . THR A 1 83 ? -15.151 3.758 14.983 1.00 83.56 83 THR A CA 1
ATOM 661 C C . THR A 1 83 ? -14.594 2.859 16.083 1.00 83.56 83 THR A C 1
ATOM 663 O O . THR A 1 83 ? -15.142 1.784 16.315 1.00 83.56 83 THR A O 1
ATOM 666 N N . PHE A 1 84 ? -13.579 3.317 16.824 1.00 83.31 84 PHE A N 1
ATOM 667 C CA . PHE A 1 84 ? -13.041 2.570 17.963 1.00 83.31 84 PHE A CA 1
ATOM 668 C C . PHE A 1 84 ? -14.079 2.354 19.063 1.00 83.31 84 PHE A C 1
ATOM 670 O O . PHE A 1 84 ? -14.173 1.247 19.585 1.00 83.31 84 PHE A O 1
ATOM 677 N N . ARG A 1 85 ? -14.895 3.368 19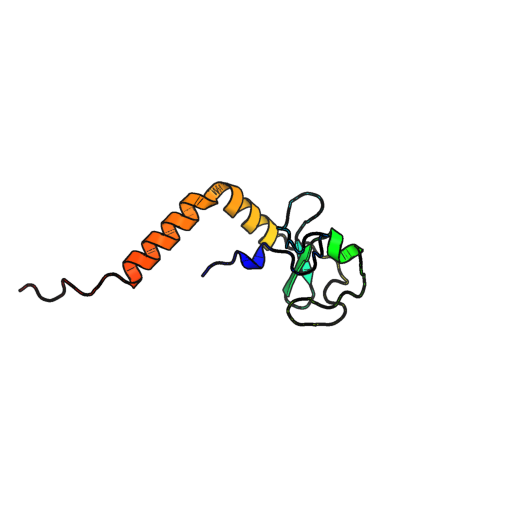.378 1.00 86.06 85 ARG A N 1
ATOM 678 C CA . ARG A 1 85 ? -15.981 3.238 20.357 1.00 86.06 85 ARG A CA 1
ATOM 679 C C . ARG A 1 85 ? -16.979 2.156 19.948 1.00 86.06 85 ARG A C 1
ATOM 681 O O . ARG A 1 85 ? -17.240 1.261 20.739 1.00 86.06 85 ARG A O 1
ATOM 688 N N . LYS A 1 86 ? -17.472 2.190 18.706 1.00 85.56 86 LYS A N 1
ATOM 689 C CA . LYS A 1 86 ? -18.403 1.169 18.193 1.00 85.56 86 LYS A CA 1
ATOM 690 C C . LYS A 1 86 ? -17.811 -0.236 18.263 1.00 85.56 86 LYS A C 1
ATOM 692 O O . LYS A 1 86 ? -18.511 -1.189 18.593 1.00 85.56 86 LYS A O 1
ATOM 697 N N . TRP A 1 87 ? -16.525 -0.379 17.940 1.00 81.75 87 TRP A N 1
ATOM 698 C CA . TRP A 1 87 ? -15.838 -1.666 18.054 1.00 81.75 87 TRP A CA 1
ATOM 699 C C . TRP A 1 87 ? -15.756 -2.140 19.501 1.00 81.75 87 TRP A C 1
ATOM 701 O O . TRP A 1 87 ? -16.034 -3.305 19.763 1.00 81.75 87 TRP A O 1
ATOM 711 N N . TRP A 1 88 ? -15.426 -1.241 20.427 1.00 82.38 88 TRP A N 1
ATOM 712 C CA . TRP A 1 88 ? -15.376 -1.547 21.852 1.00 82.38 88 TRP A CA 1
ATOM 713 C C . TRP A 1 88 ? -16.740 -1.997 22.392 1.00 82.38 88 TRP A C 1
ATOM 715 O O . TRP A 1 88 ? -16.836 -3.054 23.006 1.00 82.38 88 TRP A O 1
ATOM 725 N N . GLU A 1 89 ? -17.806 -1.266 22.065 1.00 85.81 89 GLU A N 1
ATOM 726 C CA . GLU A 1 89 ? -19.188 -1.617 22.430 1.00 85.81 89 GLU A CA 1
ATOM 727 C C . GLU A 1 89 ? -19.607 -2.985 21.859 1.00 85.81 89 GLU A C 1
ATOM 729 O O . GLU A 1 89 ? -20.317 -3.749 22.508 1.00 85.81 89 GLU A O 1
ATOM 734 N N . THR A 1 90 ? -19.140 -3.333 20.655 1.00 78.50 90 THR A N 1
ATOM 735 C CA . THR A 1 90 ? -19.425 -4.645 20.046 1.00 78.50 90 THR A CA 1
ATOM 736 C C . THR A 1 90 ? -18.735 -5.778 20.809 1.00 78.50 90 THR A C 1
ATOM 738 O O . THR A 1 90 ? -19.341 -6.826 21.017 1.00 78.50 90 THR A O 1
ATOM 741 N N . LEU A 1 91 ? -17.498 -5.565 21.270 1.00 72.06 91 LEU A N 1
ATOM 742 C CA . LEU A 1 91 ? -16.777 -6.538 22.095 1.00 72.06 91 LEU A CA 1
ATOM 743 C C . LEU A 1 91 ? -17.456 -6.716 23.460 1.00 72.06 91 LEU A C 1
ATOM 745 O O . LEU A 1 91 ? -17.610 -7.840 23.923 1.00 72.06 91 LEU A O 1
ATOM 749 N N . GLU A 1 92 ? -17.926 -5.642 24.093 1.00 65.56 92 GLU A N 1
ATOM 750 C CA . GLU A 1 92 ? -18.660 -5.745 25.364 1.00 65.56 92 GLU A CA 1
ATOM 751 C C . GLU A 1 92 ? -19.957 -6.559 25.233 1.00 65.56 92 GLU A C 1
ATOM 753 O O . GLU A 1 92 ? -20.305 -7.299 26.150 1.00 65.56 92 GLU A O 1
ATOM 758 N N . LEU A 1 93 ? -20.642 -6.486 24.088 1.00 60.50 93 LEU A N 1
ATOM 759 C CA . LEU A 1 93 ? -21.834 -7.295 23.812 1.00 60.50 93 LEU A CA 1
ATOM 760 C C . LEU A 1 93 ? -21.508 -8.765 23.499 1.00 60.50 93 LEU A C 1
ATOM 762 O O . LEU A 1 93 ? -22.291 -9.644 23.852 1.00 60.50 93 LEU A O 1
ATOM 766 N N . GLU A 1 94 ? -20.369 -9.040 22.860 1.00 56.31 94 GLU A N 1
ATOM 767 C CA . GLU A 1 94 ? -19.920 -10.400 22.519 1.00 56.31 94 GLU A CA 1
ATOM 768 C C . GLU A 1 94 ? -19.357 -11.156 23.742 1.00 56.31 94 GLU A C 1
ATOM 770 O O . GLU A 1 94 ? -19.455 -12.382 23.810 1.00 56.31 94 GLU A O 1
ATOM 775 N N . TYR A 1 95 ? -18.839 -10.428 24.742 1.00 54.28 95 TYR A N 1
ATOM 776 C CA . TYR A 1 95 ? -18.309 -10.968 26.005 1.00 54.28 95 TYR A CA 1
ATOM 777 C C . TYR A 1 95 ? -19.185 -10.676 27.235 1.00 54.28 95 TYR A C 1
ATOM 779 O O . TYR A 1 95 ? -18.771 -10.977 28.360 1.00 54.28 95 TYR A O 1
ATOM 787 N N . ALA A 1 96 ? -20.391 -10.125 27.061 1.00 52.62 96 ALA A N 1
ATOM 788 C CA . ALA A 1 96 ? -21.344 -9.985 28.156 1.00 52.62 96 ALA A CA 1
ATOM 789 C C . ALA A 1 96 ? -21.633 -11.385 28.729 1.00 52.62 96 ALA A C 1
ATOM 791 O O . ALA A 1 96 ? -22.120 -12.257 28.000 1.00 52.62 96 ALA A O 1
ATOM 792 N N . PRO A 1 97 ? -21.330 -11.652 30.014 1.00 47.97 97 PRO A N 1
ATOM 793 C CA . PRO A 1 97 ? -21.611 -12.953 30.581 1.00 47.97 97 PRO A CA 1
ATOM 794 C C . PRO A 1 97 ? -23.127 -13.145 30.536 1.00 47.97 97 PRO A C 1
ATOM 796 O O . PRO A 1 97 ? -23.889 -12.220 30.816 1.00 47.97 97 PRO A O 1
ATOM 799 N N . THR A 1 98 ? -23.566 -14.346 30.167 1.00 51.69 98 THR A N 1
ATOM 800 C CA . THR A 1 98 ? -24.955 -14.827 30.202 1.00 51.69 98 THR A CA 1
ATOM 801 C C . THR A 1 98 ? -25.511 -14.844 31.633 1.00 51.69 98 THR A C 1
ATOM 803 O O . THR A 1 98 ? -25.910 -15.881 32.157 1.00 51.69 98 THR A O 1
ATOM 806 N N . VAL A 1 99 ? -25.529 -13.699 32.300 1.00 48.16 99 VAL A N 1
ATOM 807 C CA . VAL A 1 99 ? -26.130 -13.481 33.607 1.00 48.16 99 VAL A CA 1
ATOM 808 C C . VAL A 1 99 ? -27.342 -12.617 33.328 1.00 48.16 99 VAL A C 1
ATOM 810 O O . VAL A 1 99 ? -27.212 -11.406 33.232 1.00 48.16 99 VAL A O 1
ATOM 813 N N . LEU A 1 100 ? -28.471 -13.288 33.075 1.00 44.62 100 LEU A N 1
ATOM 814 C CA . LEU A 1 100 ? -29.875 -12.824 33.113 1.00 44.62 100 LEU A CA 1
ATOM 815 C C . LEU A 1 100 ? -30.736 -13.608 32.097 1.00 44.62 100 LEU A C 1
ATOM 817 O O . LEU A 1 100 ? -31.504 -13.039 31.327 1.00 44.62 100 LEU A O 1
ATOM 821 N N . ARG A 1 101 ? -30.627 -14.946 32.086 1.00 42.91 101 ARG A N 1
ATOM 822 C CA . ARG A 1 101 ? -31.621 -15.819 31.423 1.00 42.91 101 ARG A CA 1
ATOM 823 C C . ARG A 1 101 ? -32.314 -16.813 32.357 1.00 42.91 101 ARG A C 1
ATOM 825 O O . ARG A 1 101 ? -32.968 -17.730 31.879 1.00 42.91 101 ARG A O 1
ATOM 832 N N . TRP A 1 102 ? -32.220 -16.594 33.668 1.00 38.88 102 TRP A N 1
ATOM 833 C CA . TRP A 1 102 ? -33.003 -17.320 34.668 1.00 38.88 102 TRP A CA 1
ATOM 834 C C . TRP A 1 102 ? -33.586 -16.323 35.663 1.00 38.88 102 TRP A C 1
ATOM 836 O O . TRP A 1 102 ? -32.929 -15.903 36.611 1.00 38.88 102 TRP A O 1
ATOM 846 N N . GLY A 1 103 ? -34.810 -15.901 35.373 1.00 47.31 103 GLY A N 1
ATOM 847 C CA . GLY A 1 103 ? -35.599 -14.997 36.192 1.00 47.31 103 GLY A CA 1
ATOM 848 C C . GLY A 1 103 ? -37.068 -15.127 35.822 1.00 47.31 103 GLY A C 1
ATOM 849 O O . GLY A 1 103 ? -37.591 -14.227 35.179 1.00 47.31 103 GLY A O 1
ATOM 850 N N . THR A 1 104 ? -37.643 -16.291 36.141 1.00 41.44 104 THR A N 1
ATOM 851 C CA . THR A 1 104 ? -38.976 -16.565 36.728 1.00 41.44 104 THR A CA 1
ATOM 852 C C . THR A 1 104 ? -39.150 -18.072 36.799 1.00 41.44 104 THR A C 1
ATOM 854 O O . THR A 1 104 ? -38.994 -18.707 35.730 1.00 41.44 104 THR A O 1
#

Secondary structure (DSSP, 8-state):
--GGGGGEETT---TT-PPEEP-SSS--EEE-TTS-EEEHHHHHS-TTPPPTTT--TTTTTT-EE-HHHHHHHHHHHHHHHHHHHHHHHHHHHHS----SS---